Protein AF-A0A919TUX6-F1 (afdb_monomer_lite)

Organism: NCBI:txid571912

InterPro domains:
  IPR002068 Alpha crystallin/Hsp20 domain [PF00011] (2-38)
  IPR002068 Alpha crystallin/Hsp20 domain [PS01031] (1-42)
  IPR008978 HSP20-like chaperone [G3DSA:2.60.40.790] (1-48)
  IPR008978 HSP20-like chaperone [SSF49764] (2-38)

Sequence (60 aa):
MSLGDGLDLDRITATSQDGVLTLTIPVAEKAKPRRITIAPGSRSDAAERPTAPTPTLTSS

Structure (mmCIF, N/CA/C/O backbone):
data_AF-A0A919TUX6-F1
#
_entry.id   AF-A0A919TUX6-F1
#
loop_
_atom_site.group_PDB
_atom_site.id
_atom_site.type_symbol
_atom_site.label_atom_id
_atom_site.label_alt_id
_atom_site.label_comp_id
_atom_site.label_asym_id
_atom_site.label_entity_id
_atom_site.label_seq_id
_atom_site.pdbx_PDB_ins_code
_atom_site.Cartn_x
_atom_site.Cartn_y
_atom_site.Cartn_z
_atom_site.occupancy
_atom_site.B_iso_or_equiv
_atom_site.auth_seq_id
_atom_site.auth_comp_id
_atom_site.auth_asym_id
_atom_site.auth_atom_id
_atom_site.pdbx_PDB_model_num
ATOM 1 N N . MET A 1 1 ? -0.873 13.712 -9.969 1.00 42.62 1 MET A N 1
ATOM 2 C CA . MET A 1 1 ? -0.274 12.661 -9.120 1.00 42.62 1 MET A CA 1
ATOM 3 C C . MET A 1 1 ? -1.332 11.599 -8.925 1.00 42.62 1 MET A C 1
ATOM 5 O O . MET A 1 1 ? -2.353 11.910 -8.331 1.00 42.62 1 MET A O 1
ATOM 9 N N . SER A 1 2 ? -1.135 10.406 -9.478 1.00 55.06 2 SER A N 1
ATOM 10 C CA . SER A 1 2 ? -2.138 9.339 -9.430 1.00 55.06 2 SER A CA 1
ATOM 11 C C . SER A 1 2 ? -1.559 8.175 -8.641 1.00 55.06 2 SER A C 1
ATOM 13 O O . SER A 1 2 ? -0.610 7.533 -9.084 1.00 55.06 2 SER A O 1
ATOM 15 N N . LEU A 1 3 ? -2.106 7.932 -7.453 1.00 57.19 3 LEU A N 1
ATOM 16 C CA . LEU A 1 3 ? -1.742 6.819 -6.579 1.00 57.19 3 LEU A CA 1
ATOM 17 C C . LEU A 1 3 ? -2.521 5.562 -7.026 1.00 57.19 3 LEU A C 1
ATOM 19 O O . LEU A 1 3 ? -3.362 5.064 -6.292 1.00 57.19 3 LEU A O 1
ATOM 23 N N . GLY A 1 4 ? -2.363 5.148 -8.291 1.00 54.22 4 GLY A N 1
ATOM 24 C CA . GLY A 1 4 ? -3.333 4.260 -8.958 1.00 54.22 4 GLY A CA 1
ATOM 25 C C . GLY A 1 4 ? -2.806 2.923 -9.480 1.00 54.22 4 GLY A C 1
ATOM 26 O O . GLY A 1 4 ? -3.577 1.981 -9.587 1.00 54.22 4 GLY A O 1
ATOM 27 N N . ASP A 1 5 ? -1.515 2.797 -9.787 1.00 59.00 5 ASP A N 1
ATOM 28 C CA . ASP A 1 5 ? -1.049 1.649 -10.590 1.00 59.00 5 ASP A CA 1
ATOM 29 C C . ASP A 1 5 ? -0.694 0.395 -9.769 1.00 59.00 5 ASP A C 1
ATOM 31 O O . ASP A 1 5 ? -0.343 -0.645 -10.322 1.00 59.00 5 ASP A O 1
ATOM 35 N N . GLY A 1 6 ? -0.764 0.477 -8.434 1.00 57.34 6 GLY A N 1
ATOM 36 C CA . GLY A 1 6 ? -0.197 -0.560 -7.571 1.00 57.34 6 GLY A CA 1
ATOM 37 C C . GLY A 1 6 ? -0.892 -0.831 -6.239 1.00 57.34 6 GLY A C 1
ATOM 38 O O . GLY A 1 6 ? -0.365 -1.564 -5.401 1.00 57.34 6 GLY A O 1
ATOM 39 N N . LEU A 1 7 ? -2.057 -0.241 -6.011 1.00 65.00 7 LEU A N 1
ATOM 40 C CA . LEU A 1 7 ? -2.788 -0.390 -4.759 1.00 65.00 7 LEU A CA 1
ATOM 41 C C . LEU A 1 7 ? -4.082 -1.145 -5.036 1.00 65.00 7 LEU A C 1
ATOM 43 O O . LEU A 1 7 ? -4.772 -0.861 -6.012 1.00 65.00 7 LEU A O 1
ATOM 47 N N . ASP A 1 8 ? -4.381 -2.136 -4.202 1.00 65.81 8 ASP A N 1
ATOM 48 C CA . ASP A 1 8 ? -5.633 -2.882 -4.270 1.00 65.81 8 ASP A CA 1
ATOM 49 C C . ASP A 1 8 ? -6.709 -2.064 -3.546 1.00 65.81 8 ASP A C 1
ATOM 51 O O . ASP A 1 8 ? -6.913 -2.175 -2.333 1.00 65.81 8 ASP A O 1
ATOM 55 N N . LEU A 1 9 ? -7.324 -1.153 -4.304 1.00 69.94 9 LEU A N 1
ATOM 56 C CA . LEU A 1 9 ? -8.316 -0.207 -3.796 1.00 69.94 9 LEU A CA 1
ATOM 57 C C . LEU A 1 9 ? -9.639 -0.893 -3.407 1.00 69.94 9 LEU A C 1
ATOM 59 O O . LEU A 1 9 ? -10.396 -0.336 -2.614 1.00 69.94 9 LEU A O 1
ATOM 63 N N . ASP A 1 10 ? -9.895 -2.107 -3.901 1.00 71.06 10 ASP A N 1
ATOM 64 C CA . ASP A 1 10 ? -11.081 -2.904 -3.564 1.00 71.06 10 ASP A CA 1
ATOM 65 C C . ASP A 1 10 ? -10.980 -3.551 -2.169 1.00 71.06 10 ASP A C 1
ATOM 67 O O . ASP A 1 10 ? -11.988 -3.961 -1.593 1.00 71.06 10 ASP A O 1
ATOM 71 N N . ARG A 1 11 ? -9.770 -3.630 -1.593 1.00 72.62 11 ARG A N 1
ATOM 72 C CA . ARG A 1 11 ? -9.501 -4.231 -0.272 1.00 72.62 11 ARG A CA 1
ATOM 73 C C . ARG A 1 11 ? -9.066 -3.236 0.800 1.00 72.62 11 ARG A C 1
ATOM 75 O O . ARG A 1 11 ? -8.450 -3.624 1.794 1.00 72.62 11 ARG A O 1
ATOM 82 N N . ILE A 1 12 ? -9.376 -1.957 0.620 1.00 80.94 12 ILE A N 1
ATOM 83 C CA . ILE A 1 12 ? -9.072 -0.936 1.623 1.00 80.94 12 ILE A CA 1
ATOM 84 C C . ILE A 1 12 ? -9.876 -1.208 2.898 1.00 80.94 12 ILE A C 1
ATOM 86 O O . ILE A 1 12 ? -11.094 -1.374 2.855 1.00 80.94 12 ILE A O 1
ATOM 90 N N . THR A 1 13 ? -9.201 -1.202 4.046 1.00 83.19 13 THR A N 1
ATOM 91 C CA . THR A 1 13 ? -9.852 -1.273 5.358 1.00 83.19 13 THR A CA 1
ATOM 92 C C . THR A 1 13 ? -9.602 0.005 6.143 1.00 83.19 13 THR A C 1
ATOM 94 O O . THR A 1 13 ? -8.513 0.581 6.109 1.00 83.19 13 THR A O 1
ATOM 97 N N . ALA A 1 14 ? -10.629 0.464 6.851 1.00 87.25 14 ALA A N 1
ATOM 98 C CA . ALA A 1 14 ? -10.569 1.650 7.687 1.00 87.25 14 ALA A CA 1
ATOM 99 C C . ALA A 1 14 ? -10.970 1.282 9.113 1.00 87.25 14 ALA A C 1
ATOM 101 O O . ALA A 1 14 ? -11.985 0.618 9.329 1.00 87.25 14 ALA A O 1
ATOM 102 N N . THR A 1 15 ? -10.180 1.720 10.084 1.00 88.75 15 THR A N 1
ATOM 103 C CA . THR A 1 15 ? -10.490 1.570 11.503 1.00 88.75 15 THR A CA 1
ATOM 104 C C . THR A 1 15 ? -10.505 2.940 12.155 1.00 88.75 15 THR A C 1
ATOM 106 O O . THR A 1 15 ? -9.652 3.785 11.888 1.00 88.75 15 THR A O 1
ATOM 109 N N . SER A 1 16 ? -11.505 3.174 13.001 1.00 78.94 16 SER A N 1
ATOM 110 C CA . SER A 1 16 ? -11.572 4.371 13.829 1.00 78.94 16 SER A CA 1
ATOM 111 C C . SER A 1 16 ? -11.481 3.956 15.288 1.00 78.94 16 SER A C 1
ATOM 113 O O . SER A 1 16 ? -12.264 3.119 15.734 1.00 78.94 16 SER A O 1
ATOM 115 N N . GLN A 1 17 ? -10.493 4.495 15.996 1.00 89.62 17 GLN A N 1
ATOM 116 C CA . GLN A 1 17 ? -10.268 4.261 17.421 1.00 89.62 17 GLN A CA 1
ATOM 117 C C . GLN A 1 17 ? -9.886 5.583 18.077 1.00 89.62 17 GLN A C 1
ATOM 119 O O . GLN A 1 17 ? -9.059 6.311 17.531 1.00 89.62 17 GLN A O 1
ATOM 124 N N . ASP A 1 18 ? -10.522 5.913 19.202 1.00 91.31 18 ASP A N 1
ATOM 125 C CA . ASP A 1 18 ? -10.252 7.127 19.991 1.00 91.31 18 ASP A CA 1
ATOM 126 C C . ASP A 1 18 ? -10.230 8.435 19.171 1.00 91.31 18 ASP A C 1
ATOM 128 O O . ASP A 1 18 ? -9.472 9.363 19.443 1.00 91.31 18 ASP A O 1
ATOM 132 N N . GLY A 1 19 ? -11.060 8.513 18.124 1.00 93.12 19 GLY A N 1
ATOM 133 C CA . GLY A 1 19 ? -11.133 9.673 17.228 1.00 93.12 19 GLY A CA 1
ATOM 134 C C . GLY A 1 19 ? -10.066 9.716 16.127 1.00 93.12 19 GLY A C 1
ATOM 135 O O . GLY A 1 19 ? -10.056 10.651 15.328 1.00 93.12 19 GLY A O 1
ATOM 136 N N . VAL A 1 20 ? -9.201 8.706 16.028 1.00 93.38 20 VAL A N 1
ATOM 137 C CA . VAL A 1 20 ? -8.195 8.581 14.967 1.00 93.38 20 VAL A CA 1
ATOM 138 C C . VAL A 1 20 ? -8.691 7.632 13.884 1.00 93.38 20 VAL A C 1
ATOM 140 O O . VAL A 1 20 ? -9.080 6.500 14.166 1.00 93.38 20 VAL A O 1
ATOM 143 N N . LEU A 1 21 ? -8.648 8.088 12.630 1.00 89.50 21 LEU A N 1
ATOM 144 C CA . LEU A 1 21 ? -8.935 7.270 11.454 1.00 89.50 21 LEU A CA 1
ATOM 145 C C . LEU A 1 21 ? -7.635 6.683 10.898 1.00 89.50 21 LEU A C 1
ATOM 147 O O . LEU A 1 21 ? -6.779 7.412 10.400 1.00 89.50 21 LEU A O 1
ATOM 151 N N . THR A 1 22 ? -7.510 5.361 10.950 1.00 89.56 22 THR A N 1
ATOM 152 C CA . THR A 1 22 ? -6.409 4.615 10.337 1.00 89.56 22 THR A CA 1
ATOM 153 C C . THR A 1 22 ? -6.904 3.933 9.068 1.00 89.56 22 THR A C 1
ATOM 155 O O . THR A 1 22 ? -7.886 3.192 9.096 1.00 89.56 22 THR A O 1
ATOM 158 N N . LEU A 1 23 ? -6.212 4.169 7.952 1.00 85.69 23 LEU A N 1
ATOM 159 C CA . LEU A 1 23 ? -6.515 3.569 6.655 1.00 85.69 23 LEU A CA 1
ATOM 160 C C . LEU A 1 23 ? -5.411 2.584 6.269 1.00 85.69 23 LEU A C 1
ATOM 162 O O . LEU A 1 23 ? -4.244 2.962 6.185 1.00 85.69 23 LEU A O 1
ATOM 166 N N . THR A 1 24 ? -5.779 1.334 6.008 1.00 85.19 24 THR A N 1
ATOM 167 C CA . THR A 1 24 ? -4.859 0.308 5.510 1.00 85.19 24 THR A CA 1
ATOM 168 C C . THR A 1 24 ? -5.154 0.055 4.040 1.00 85.19 24 THR A C 1
ATOM 170 O O . THR A 1 24 ? -6.239 -0.405 3.687 1.00 85.19 24 THR A O 1
ATOM 173 N N . ILE A 1 25 ? -4.179 0.358 3.181 1.00 83.06 25 ILE A N 1
ATOM 174 C CA . ILE A 1 25 ? -4.274 0.136 1.736 1.00 83.06 25 ILE A CA 1
ATOM 175 C C . ILE A 1 25 ? -3.296 -0.984 1.361 1.00 83.06 25 ILE A C 1
ATOM 177 O O . ILE A 1 25 ? -2.081 -0.760 1.391 1.00 83.06 25 ILE A O 1
ATOM 181 N N . PRO A 1 26 ? -3.782 -2.195 1.040 1.00 74.06 26 PRO A N 1
ATOM 182 C CA . PRO A 1 26 ? -2.914 -3.283 0.623 1.00 74.06 26 PRO A CA 1
ATOM 183 C C . PRO A 1 26 ? -2.276 -2.982 -0.737 1.00 74.06 26 PRO A C 1
ATOM 185 O O . PRO A 1 26 ? -2.912 -2.486 -1.669 1.00 74.06 26 PRO A O 1
ATOM 188 N N . VAL A 1 27 ? -0.990 -3.307 -0.859 1.00 73.69 27 VAL A N 1
ATOM 189 C CA . VAL A 1 27 ? -0.296 -3.273 -2.149 1.00 73.69 27 VAL A CA 1
ATOM 190 C C . VAL A 1 27 ? -0.776 -4.445 -3.000 1.00 73.69 27 VAL A C 1
ATOM 192 O O . VAL A 1 27 ? -0.821 -5.583 -2.530 1.00 73.69 27 VAL A O 1
ATOM 195 N N . ALA A 1 28 ? -1.138 -4.184 -4.255 1.00 71.31 28 ALA A N 1
ATOM 196 C CA . ALA A 1 28 ? -1.538 -5.249 -5.161 1.00 71.31 28 ALA A CA 1
ATOM 197 C C . ALA A 1 28 ? -0.324 -6.148 -5.456 1.00 71.31 28 ALA A C 1
ATOM 199 O O . ALA A 1 28 ? 0.779 -5.658 -5.681 1.00 71.31 28 ALA A O 1
ATOM 200 N N . GLU A 1 29 ? -0.498 -7.470 -5.520 1.00 63.91 29 GLU A N 1
ATOM 201 C CA . GLU A 1 29 ? 0.592 -8.415 -5.850 1.00 63.91 29 GLU A CA 1
ATOM 202 C C . GLU A 1 29 ? 1.304 -8.059 -7.176 1.00 63.91 29 GLU A C 1
ATOM 204 O O . GLU A 1 29 ? 2.512 -8.250 -7.327 1.00 63.91 29 GLU A O 1
ATOM 209 N N . LYS A 1 30 ? 0.570 -7.447 -8.114 1.00 62.47 30 LYS A N 1
ATOM 210 C CA . LYS A 1 30 ? 1.066 -6.955 -9.410 1.00 62.47 30 LYS A CA 1
ATOM 211 C C . LYS A 1 30 ? 1.942 -5.695 -9.310 1.00 62.47 30 LYS A C 1
ATOM 213 O O . LYS A 1 30 ? 2.649 -5.372 -10.260 1.00 62.47 30 LYS A O 1
ATOM 218 N N . ALA A 1 31 ? 1.893 -5.011 -8.171 1.00 62.66 31 ALA A N 1
ATOM 219 C CA . ALA A 1 31 ? 2.546 -3.739 -7.896 1.00 62.66 31 ALA A CA 1
ATOM 220 C C . ALA A 1 31 ? 3.955 -3.863 -7.328 1.00 62.66 31 ALA A C 1
ATOM 222 O O . ALA A 1 31 ? 4.615 -2.842 -7.141 1.00 62.66 31 ALA A O 1
ATOM 223 N N . LYS A 1 32 ? 4.417 -5.082 -7.011 1.00 60.59 32 LYS A N 1
ATOM 224 C CA . LYS A 1 32 ? 5.796 -5.288 -6.559 1.00 60.59 32 LYS A CA 1
ATOM 225 C C . LYS A 1 32 ? 6.731 -4.720 -7.633 1.00 60.59 32 LYS A C 1
ATOM 227 O O . LYS A 1 32 ? 6.752 -5.260 -8.746 1.00 60.59 32 LYS A O 1
ATOM 232 N N . PRO A 1 33 ? 7.485 -3.642 -7.341 1.00 65.25 33 PRO A N 1
ATOM 233 C CA . PRO A 1 33 ? 8.363 -3.044 -8.330 1.00 65.25 33 PRO A CA 1
ATOM 234 C C . PRO A 1 33 ? 9.361 -4.107 -8.782 1.00 65.25 33 PRO A C 1
ATOM 236 O O . PRO A 1 33 ? 10.083 -4.698 -7.975 1.00 65.25 33 PRO A O 1
ATOM 239 N N . ARG A 1 34 ? 9.358 -4.409 -10.083 1.00 66.38 34 ARG A N 1
ATOM 240 C CA . ARG A 1 34 ? 10.273 -5.399 -10.650 1.00 66.38 34 ARG A CA 1
ATOM 241 C C . ARG A 1 34 ? 11.687 -4.840 -10.551 1.00 66.38 34 ARG A C 1
ATOM 243 O O . ARG A 1 34 ? 11.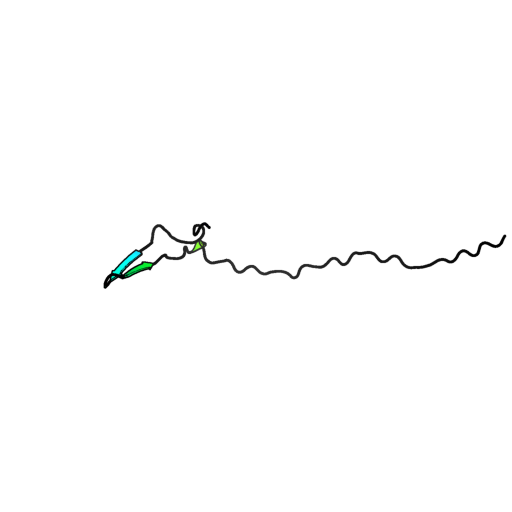949 -3.732 -11.012 1.00 66.38 34 ARG A O 1
ATOM 250 N N . ARG A 1 35 ? 12.605 -5.608 -9.963 1.00 67.88 35 ARG A N 1
ATOM 251 C CA . ARG A 1 35 ? 14.032 -5.274 -9.983 1.00 67.88 35 ARG A CA 1
ATOM 252 C C . ARG A 1 35 ? 14.494 -5.268 -11.443 1.00 67.88 35 ARG A C 1
ATOM 254 O O . ARG A 1 35 ? 14.459 -6.309 -12.093 1.00 67.88 35 ARG A O 1
ATOM 261 N N . ILE A 1 36 ? 14.901 -4.106 -11.947 1.00 74.94 36 ILE A N 1
ATOM 262 C CA . ILE A 1 36 ? 15.504 -3.962 -13.275 1.00 74.94 36 ILE A CA 1
ATOM 263 C C . ILE A 1 36 ? 17.026 -3.948 -13.144 1.00 74.94 36 ILE A C 1
ATOM 265 O O . ILE A 1 36 ? 17.582 -3.237 -12.307 1.00 74.94 36 ILE A O 1
ATOM 269 N N . THR A 1 37 ? 17.705 -4.749 -13.958 1.00 78.81 37 THR A N 1
ATOM 270 C CA . THR A 1 37 ? 19.167 -4.718 -14.055 1.00 78.81 37 THR A CA 1
ATOM 271 C C . THR A 1 37 ? 19.554 -3.650 -15.070 1.00 78.81 37 THR A C 1
ATOM 273 O O . THR A 1 37 ? 19.199 -3.757 -16.242 1.00 78.81 37 THR A O 1
ATOM 276 N N . ILE A 1 38 ? 20.270 -2.615 -14.630 1.00 80.56 38 ILE A N 1
ATOM 277 C CA . ILE A 1 38 ? 20.806 -1.577 -15.518 1.00 80.56 38 ILE A CA 1
ATOM 278 C C . ILE A 1 38 ? 22.136 -2.089 -16.074 1.00 80.56 38 ILE A C 1
ATOM 280 O O . ILE A 1 38 ? 23.103 -2.236 -15.327 1.00 80.56 38 ILE A O 1
ATOM 284 N N . ALA A 1 39 ? 22.188 -2.381 -17.374 1.00 83.25 39 ALA A N 1
ATOM 285 C CA . ALA A 1 39 ? 23.452 -2.664 -18.043 1.00 83.25 39 ALA A CA 1
ATOM 286 C C . ALA A 1 39 ? 24.261 -1.360 -18.179 1.00 83.25 39 ALA A C 1
ATOM 288 O O . ALA A 1 39 ? 23.675 -0.319 -18.498 1.00 83.25 39 ALA A O 1
ATOM 289 N N . PRO A 1 40 ? 25.586 -1.378 -17.949 1.00 76.44 40 PRO A N 1
ATOM 290 C CA . PRO A 1 40 ? 26.421 -0.215 -18.210 1.00 76.44 40 PRO A CA 1
ATOM 291 C C . PRO A 1 40 ? 26.296 0.164 -19.689 1.00 76.44 40 PRO A C 1
ATOM 293 O O . PRO A 1 40 ? 26.533 -0.657 -20.575 1.00 76.44 40 PRO A O 1
ATOM 296 N N . GLY A 1 41 ? 25.881 1.404 -19.952 1.00 76.69 41 GLY A N 1
ATOM 297 C CA . GLY A 1 41 ? 25.785 1.926 -21.310 1.00 76.69 41 GLY A CA 1
ATOM 298 C C . GLY A 1 41 ? 27.162 1.905 -21.963 1.00 76.69 41 GLY A C 1
ATOM 299 O O . GLY A 1 41 ? 28.094 2.537 -21.463 1.00 76.69 41 GLY A O 1
ATOM 300 N N . SER A 1 42 ? 27.298 1.176 -23.070 1.00 70.81 42 SER A N 1
ATOM 301 C CA . SER A 1 42 ? 28.510 1.212 -23.879 1.00 70.81 42 SER A CA 1
ATOM 302 C C . SER A 1 42 ? 28.608 2.607 -24.489 1.00 70.81 42 SER A C 1
ATOM 304 O O . SER A 1 42 ? 27.859 2.940 -25.407 1.00 70.81 42 SER A O 1
ATOM 306 N N . ARG A 1 43 ? 29.488 3.458 -23.950 1.00 71.69 43 ARG A N 1
ATOM 307 C CA . ARG A 1 43 ? 29.892 4.674 -24.658 1.00 71.69 43 ARG A CA 1
ATOM 308 C C . ARG A 1 43 ? 30.633 4.216 -25.903 1.00 71.69 43 ARG A C 1
ATOM 310 O O . ARG A 1 43 ? 31.783 3.796 -25.812 1.00 71.69 43 ARG A O 1
ATOM 317 N N . SER A 1 44 ? 29.965 4.274 -27.047 1.00 65.31 44 SER A N 1
ATOM 318 C CA . SER A 1 44 ? 30.646 4.262 -28.334 1.00 65.31 44 SER A CA 1
ATOM 319 C C . SER A 1 44 ? 31.400 5.580 -28.456 1.00 65.31 44 SER A C 1
ATOM 321 O O . SER A 1 44 ? 30.876 6.582 -28.9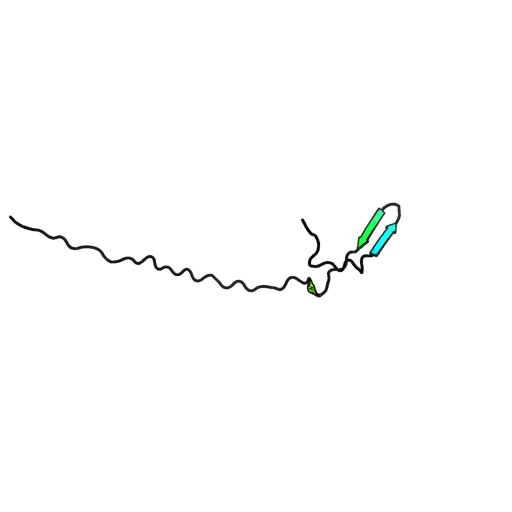36 1.00 65.31 44 SER A O 1
ATOM 323 N N . ASP A 1 45 ? 32.620 5.572 -27.930 1.00 65.56 45 ASP A N 1
ATOM 324 C CA . ASP A 1 45 ? 33.656 6.541 -28.241 1.00 65.56 45 ASP A CA 1
ATOM 325 C C . ASP A 1 45 ? 34.039 6.325 -29.710 1.00 65.56 45 ASP A C 1
ATOM 327 O O . ASP A 1 45 ? 34.856 5.478 -30.058 1.00 65.56 45 ASP A O 1
ATOM 331 N N . ALA A 1 46 ? 33.315 7.006 -30.592 1.00 62.91 46 ALA A N 1
ATOM 332 C CA . ALA A 1 46 ? 33.594 7.067 -32.018 1.00 62.91 46 ALA A CA 1
ATOM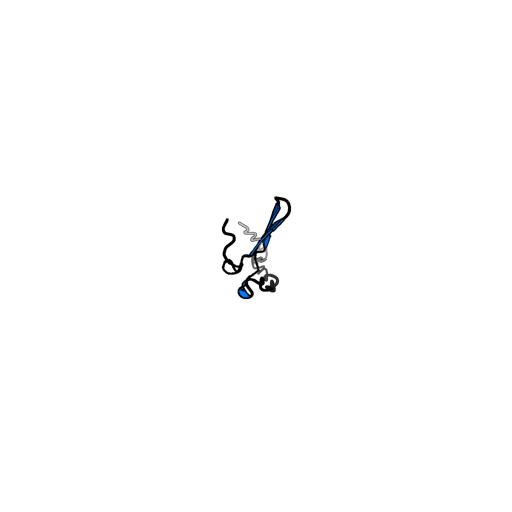 333 C C . ALA A 1 46 ?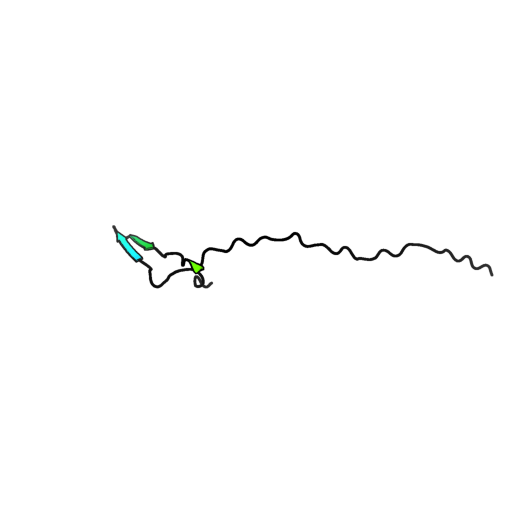 33.504 8.528 -32.471 1.00 62.91 46 ALA A C 1
ATOM 335 O O . ALA A 1 46 ? 32.769 8.878 -33.389 1.00 62.91 46 ALA A O 1
ATOM 336 N N . ALA A 1 47 ? 34.245 9.400 -31.785 1.00 60.19 47 ALA A N 1
ATOM 337 C CA . ALA A 1 47 ? 34.735 10.630 -32.388 1.00 60.19 47 ALA A CA 1
ATOM 338 C C . ALA A 1 47 ? 36.134 10.319 -32.927 1.00 60.19 47 ALA A C 1
ATOM 340 O O . ALA A 1 47 ? 37.152 10.495 -32.262 1.00 60.19 47 ALA A O 1
ATOM 341 N N . GLU A 1 48 ? 36.121 9.740 -34.122 1.00 60.44 48 GLU A N 1
ATOM 342 C CA . GLU A 1 48 ? 37.248 9.520 -35.014 1.00 60.44 48 GLU A CA 1
ATOM 343 C C . GLU A 1 48 ? 38.286 10.654 -34.903 1.00 60.44 48 GLU A C 1
ATOM 345 O O . GLU A 1 48 ? 37.987 11.822 -35.153 1.00 60.44 48 GLU A O 1
ATOM 350 N N . ARG A 1 49 ? 39.517 10.313 -34.505 1.00 64.06 49 ARG A N 1
ATOM 351 C CA . ARG A 1 49 ? 40.709 11.147 -34.702 1.00 64.06 49 ARG A CA 1
ATOM 352 C C . ARG A 1 49 ? 41.411 10.650 -35.970 1.00 64.06 49 ARG A C 1
ATOM 354 O O . ARG A 1 49 ? 42.172 9.686 -35.875 1.00 64.06 49 ARG A O 1
ATOM 361 N N . PRO A 1 50 ? 41.231 11.283 -37.142 1.00 67.75 50 PRO A N 1
ATOM 362 C CA . PRO A 1 50 ? 42.201 11.163 -38.211 1.00 67.75 50 PRO A CA 1
ATOM 363 C C . PRO A 1 50 ? 43.442 11.983 -37.856 1.00 67.75 50 PRO A C 1
ATOM 365 O O . PRO A 1 50 ? 43.382 13.066 -37.275 1.00 67.75 50 PRO A O 1
ATOM 368 N N . THR A 1 51 ? 44.577 11.389 -38.179 1.00 67.31 51 THR A N 1
ATOM 369 C CA . THR A 1 51 ? 45.935 11.793 -37.836 1.00 67.31 51 THR A CA 1
ATOM 370 C C . THR A 1 51 ? 46.356 13.120 -38.500 1.00 67.31 51 THR A C 1
ATOM 372 O O . THR A 1 51 ? 45.915 13.443 -39.600 1.00 67.31 51 THR A O 1
ATOM 375 N N . ALA A 1 52 ? 47.239 13.883 -37.852 1.00 67.56 52 ALA A N 1
ATOM 376 C CA . ALA A 1 52 ? 47.996 14.990 -38.466 1.00 67.56 52 ALA A CA 1
ATOM 377 C C . ALA A 1 52 ? 49.274 14.445 -39.159 1.00 67.56 52 ALA A C 1
ATOM 379 O O . ALA A 1 52 ? 49.597 13.279 -38.924 1.00 67.56 52 ALA A O 1
ATOM 380 N N . PRO A 1 53 ? 50.155 15.238 -39.816 1.00 61.16 53 PRO A N 1
ATOM 381 C CA . PRO A 1 53 ? 50.034 16.397 -40.718 1.00 61.16 53 PRO A CA 1
ATOM 382 C C . PRO A 1 53 ? 50.717 16.122 -42.097 1.00 61.16 53 PRO A C 1
ATOM 384 O O . PRO A 1 53 ? 51.407 15.121 -42.274 1.00 61.16 53 PRO A O 1
ATOM 387 N N . THR A 1 54 ? 50.638 17.029 -43.081 1.00 62.34 54 THR A N 1
ATOM 388 C CA . THR A 1 54 ? 51.614 17.052 -44.200 1.00 62.34 54 THR A CA 1
ATOM 389 C C . THR A 1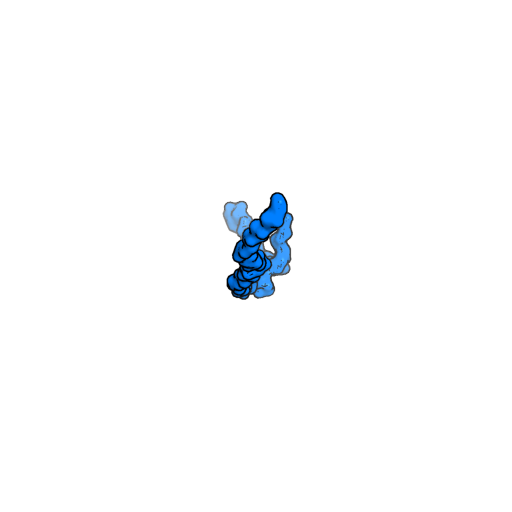 54 ? 52.010 18.496 -44.525 1.00 62.34 54 THR A C 1
ATOM 391 O O . THR A 1 54 ? 51.148 19.270 -44.936 1.00 62.34 54 THR A O 1
ATOM 394 N N . PRO A 1 55 ? 53.278 18.902 -44.320 1.00 65.38 55 PRO A N 1
ATOM 395 C CA . PRO A 1 55 ? 53.763 20.206 -44.751 1.00 65.38 55 PRO A CA 1
ATOM 396 C C . PRO A 1 55 ? 54.108 20.167 -46.244 1.00 65.38 55 PRO A C 1
ATOM 398 O O . PRO A 1 55 ? 55.024 19.455 -46.653 1.00 65.38 55 PRO A O 1
ATOM 401 N N . THR A 1 56 ? 53.416 20.958 -47.061 1.00 67.56 56 THR A N 1
ATOM 402 C CA . THR A 1 56 ? 53.820 21.191 -48.453 1.00 67.56 56 THR A CA 1
ATOM 403 C C . THR A 1 56 ? 54.649 22.472 -48.507 1.00 67.56 56 THR A C 1
ATOM 405 O O . THR A 1 56 ? 54.104 23.574 -48.519 1.00 67.56 56 THR A O 1
ATOM 408 N N . LEU A 1 57 ? 55.978 22.342 -48.523 1.00 62.28 57 LEU A N 1
ATOM 409 C CA . LEU A 1 57 ? 56.849 23.397 -49.044 1.00 62.28 57 LEU A CA 1
ATOM 410 C C . LEU A 1 57 ? 56.640 23.420 -50.566 1.00 62.28 57 LEU A C 1
ATOM 412 O O . LEU A 1 57 ? 57.014 22.459 -51.235 1.00 62.28 57 LEU A O 1
ATOM 416 N N . THR A 1 58 ? 56.053 24.484 -51.119 1.00 67.88 58 THR A N 1
ATOM 417 C CA . THR A 1 58 ? 56.162 24.757 -52.559 1.00 67.88 58 THR A CA 1
ATOM 418 C C . THR A 1 58 ? 57.104 25.936 -52.743 1.00 67.88 58 THR A 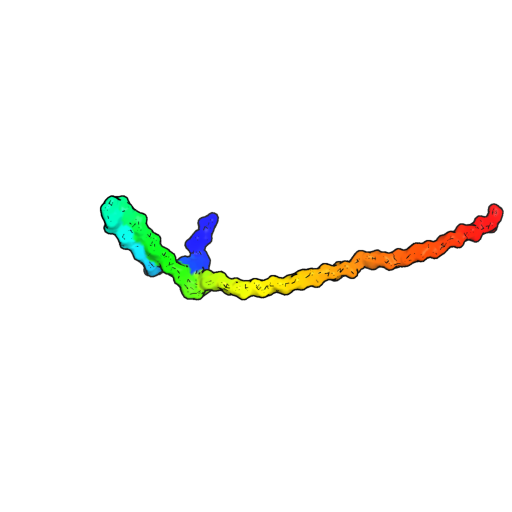C 1
ATOM 420 O O . THR A 1 58 ? 56.842 27.050 -52.298 1.00 67.88 58 THR A O 1
ATOM 423 N N . SER A 1 59 ? 58.255 25.634 -53.332 1.00 55.16 59 SER A N 1
ATOM 424 C CA . SER A 1 59 ? 59.219 26.602 -53.834 1.00 55.16 59 SER A CA 1
ATOM 425 C C . SER A 1 59 ? 58.645 27.222 -55.103 1.00 55.16 59 SER A C 1
ATOM 427 O O . SER A 1 59 ? 58.282 26.471 -56.010 1.00 55.16 59 SER A O 1
ATOM 429 N N . SER A 1 60 ? 58.580 28.551 -55.181 1.00 61.19 60 SER A N 1
ATOM 430 C CA . SER A 1 60 ? 58.604 29.287 -56.448 1.00 61.19 60 SER A CA 1
ATOM 431 C C . SER A 1 60 ? 58.993 30.741 -56.232 1.00 61.19 60 SER A C 1
ATOM 433 O O . SER A 1 60 ? 58.551 31.315 -55.213 1.00 61.19 60 SER A O 1
#

Foldseek 3Di:
DDPPDWWPPVPWDWDADPNDIDIDIDTHPVRPPDDDDDDPDPPPPPPDDDDDDDDDDDDD

Radius of gyration: 31.99 Å; chains: 1; bounding box: 71×38×76 Å

pLDDT: mean 70.91, std 11.3, range [42.62, 93.38]

Secondary structure (DSSP, 8-state):
----SSB-GGG-EEEEETTEEEEE-PBPGGGS------PPP-------------------